Protein AF-A0A4Q7CK26-F1 (afdb_monomer_lite)

Radius of gyration: 14.32 Å; chains: 1; bounding box: 31×30×45 Å

Secondary structure (DSSP, 8-state):
--------SHHHHHHHHHHHHHHHH----SSS-HHHHHHHHHHHS-HHHHHHHHHHHHHT-SEEE--HHHHTT-SSGGGSTTEEEEETTEEEE-HHHHHHHHHHTSSS---

Structure (mmCIF, N/CA/C/O backbone):
data_AF-A0A4Q7CK26-F1
#
_entry.id   AF-A0A4Q7CK26-F1
#
loop_
_atom_si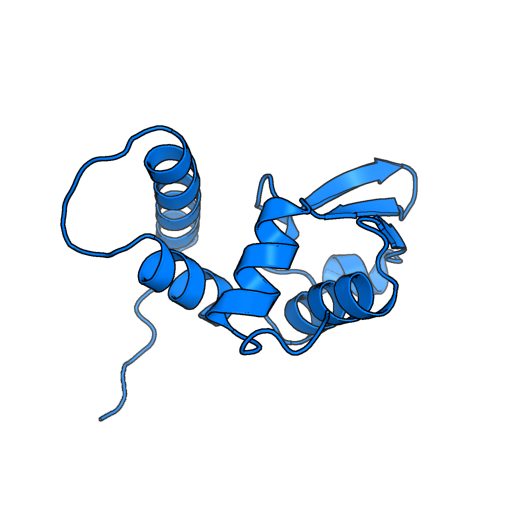te.group_PDB
_atom_site.id
_atom_site.type_symbol
_atom_site.label_atom_id
_atom_site.label_alt_id
_atom_site.label_comp_id
_atom_site.label_asym_id
_atom_site.label_entity_id
_atom_site.label_seq_id
_atom_site.pdbx_PDB_ins_code
_atom_site.Cartn_x
_atom_site.Cartn_y
_atom_site.Cartn_z
_atom_site.occupancy
_atom_site.B_iso_or_equiv
_atom_site.auth_seq_id
_atom_site.auth_comp_id
_atom_site.auth_asym_id
_atom_site.auth_atom_id
_atom_site.pdbx_PDB_model_num
ATOM 1 N N . MET A 1 1 ? 2.644 -1.343 28.785 1.00 31.78 1 MET A N 1
ATOM 2 C CA . MET A 1 1 ? 1.283 -1.684 28.311 1.00 31.78 1 MET A CA 1
ATOM 3 C C . MET A 1 1 ? 1.404 -2.323 26.936 1.00 31.78 1 MET A C 1
ATOM 5 O O . MET A 1 1 ? 1.630 -1.615 25.965 1.00 31.78 1 MET A O 1
ATOM 9 N N . ASN A 1 2 ? 1.320 -3.654 26.866 1.00 34.09 2 ASN A N 1
ATOM 10 C CA . ASN A 1 2 ? 1.314 -4.405 25.609 1.00 34.09 2 ASN A CA 1
ATOM 11 C C . ASN A 1 2 ? -0.073 -4.292 24.969 1.00 34.09 2 ASN A C 1
ATOM 13 O O . ASN A 1 2 ? -1.014 -4.937 25.431 1.00 34.09 2 ASN A O 1
ATOM 17 N N . LYS A 1 3 ? -0.218 -3.478 23.918 1.00 36.81 3 LYS A N 1
ATOM 18 C CA . LYS A 1 3 ? -1.395 -3.546 23.043 1.00 36.81 3 LYS A CA 1
ATOM 19 C C . LYS A 1 3 ? -1.229 -4.766 22.137 1.00 36.81 3 LYS A C 1
ATOM 21 O O . LYS A 1 3 ? -0.619 -4.695 21.080 1.00 36.81 3 LYS A O 1
ATOM 26 N N . SER A 1 4 ? -1.701 -5.899 22.647 1.00 40.69 4 SER A N 1
ATOM 27 C CA . SER A 1 4 ? -1.812 -7.175 21.945 1.00 40.69 4 SER A CA 1
ATOM 28 C C . SER A 1 4 ? -2.575 -7.005 20.627 1.00 40.69 4 SER A C 1
ATOM 30 O O . SER A 1 4 ? -3.672 -6.445 20.615 1.00 40.69 4 SER A O 1
ATOM 32 N N . ASN A 1 5 ? -1.975 -7.500 19.543 1.00 47.72 5 ASN A N 1
ATOM 33 C CA . ASN A 1 5 ? -2.541 -7.617 18.201 1.00 47.72 5 ASN A CA 1
ATOM 34 C C . ASN A 1 5 ? -3.964 -8.191 18.243 1.00 47.72 5 ASN A C 1
ATOM 36 O O . ASN A 1 5 ? -4.160 -9.358 18.585 1.00 47.72 5 ASN A O 1
ATOM 40 N N . HIS A 1 6 ? -4.954 -7.380 17.868 1.00 43.72 6 HIS A N 1
ATOM 41 C CA . HIS A 1 6 ? -6.366 -7.768 17.895 1.00 43.72 6 HIS A CA 1
ATOM 42 C C . HIS A 1 6 ? -6.988 -7.915 16.498 1.00 43.72 6 HIS A C 1
ATOM 44 O O . HIS A 1 6 ? -8.158 -7.614 16.306 1.00 43.72 6 HIS A O 1
ATOM 50 N N . PHE A 1 7 ? -6.229 -8.443 15.537 1.00 50.19 7 PHE A N 1
ATOM 51 C CA . PHE A 1 7 ? -6.770 -8.943 14.270 1.00 50.19 7 PHE A CA 1
ATOM 52 C C . PHE A 1 7 ? -6.481 -10.443 14.215 1.00 50.19 7 PHE A C 1
ATOM 54 O O . PHE A 1 7 ? -5.344 -10.857 13.999 1.00 50.19 7 PHE A O 1
ATOM 61 N N . LYS A 1 8 ? -7.488 -11.263 14.541 1.00 51.19 8 LYS A N 1
ATOM 62 C CA . LYS A 1 8 ? -7.341 -12.721 14.700 1.00 51.19 8 LYS A CA 1
ATOM 63 C C . LYS A 1 8 ? -7.730 -13.487 13.431 1.00 51.19 8 LYS A C 1
ATOM 65 O O . LYS A 1 8 ? -7.579 -14.705 13.396 1.00 51.19 8 LYS A O 1
ATOM 70 N N . SER A 1 9 ? -8.230 -12.806 12.397 1.00 56.03 9 SER A N 1
ATOM 71 C CA . SER A 1 9 ? -8.757 -13.452 11.196 1.00 56.03 9 SER A CA 1
ATOM 72 C C . SER A 1 9 ? -8.673 -12.577 9.936 1.00 56.03 9 SER A C 1
ATOM 74 O O . SER A 1 9 ? -8.720 -11.349 10.006 1.00 56.03 9 SER A O 1
ATOM 76 N N . LYS A 1 10 ? -8.631 -13.217 8.757 1.00 57.34 10 LYS A N 1
ATOM 77 C CA . LYS A 1 10 ? -8.763 -12.557 7.441 1.00 57.34 10 LYS A CA 1
ATOM 78 C C . LYS A 1 10 ? -10.056 -11.730 7.329 1.00 57.34 10 LYS A C 1
ATOM 80 O O . LYS A 1 10 ? -10.078 -10.703 6.660 1.00 57.34 10 LYS A O 1
ATOM 85 N N . SER A 1 11 ? 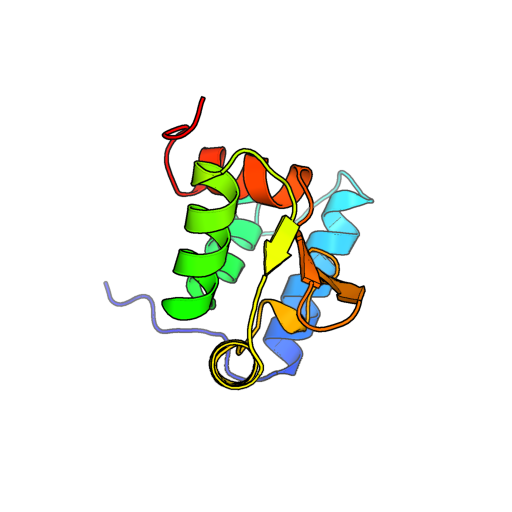-11.122 -12.141 8.017 1.00 57.59 11 SER A N 1
ATOM 86 C CA . SER A 1 11 ? -12.373 -11.381 8.105 1.00 57.59 11 SER A CA 1
ATOM 87 C C . SER A 1 11 ? -12.223 -10.043 8.828 1.00 57.59 11 SER A C 1
ATOM 89 O O . SER A 1 11 ? -12.871 -9.083 8.424 1.00 57.59 11 SER A O 1
ATOM 91 N N . ASP A 1 12 ? -11.356 -9.940 9.839 1.00 63.44 12 ASP A N 1
ATOM 92 C CA . ASP A 1 12 ? -11.140 -8.677 10.558 1.00 63.44 12 ASP A CA 1
ATOM 93 C C . ASP A 1 12 ? -10.412 -7.658 9.667 1.00 63.44 12 ASP A C 1
ATOM 95 O O . ASP A 1 12 ? -10.754 -6.477 9.663 1.00 63.44 12 ASP A O 1
ATOM 99 N N . LEU A 1 13 ? -9.464 -8.131 8.850 1.00 64.81 13 LEU A N 1
ATOM 100 C CA . LEU A 1 13 ? -8.781 -7.325 7.837 1.00 64.81 13 LEU A CA 1
ATOM 101 C C . LEU A 1 13 ? -9.742 -6.861 6.738 1.00 64.81 13 LEU A C 1
ATOM 103 O O . LEU A 1 13 ? -9.775 -5.679 6.416 1.00 64.81 13 LEU A O 1
ATOM 107 N N . LEU A 1 14 ? -10.553 -7.765 6.182 1.00 66.44 14 LEU A N 1
ATOM 108 C CA . LEU A 1 14 ? -11.540 -7.401 5.162 1.00 66.44 14 LEU A CA 1
ATOM 109 C C . LE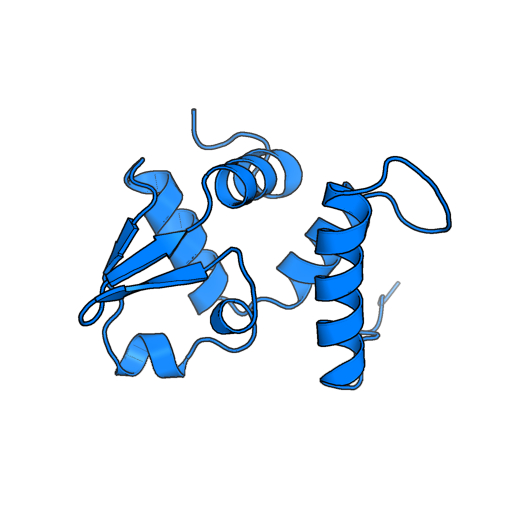U A 1 14 ? -12.580 -6.415 5.709 1.00 66.44 14 LEU A C 1
ATOM 111 O O . LEU A 1 14 ? -13.009 -5.516 4.991 1.00 66.44 14 LEU A O 1
ATOM 115 N N . ASN A 1 15 ? -12.965 -6.545 6.982 1.00 67.75 15 ASN A N 1
ATOM 116 C CA . ASN A 1 15 ? -13.827 -5.574 7.652 1.00 67.75 15 ASN A CA 1
ATOM 117 C C . ASN A 1 15 ? -13.131 -4.221 7.838 1.00 67.75 15 ASN A C 1
ATOM 119 O O . ASN A 1 15 ? -13.768 -3.194 7.624 1.00 67.75 15 ASN A O 1
ATOM 123 N N . LEU A 1 16 ? -11.841 -4.202 8.184 1.00 69.19 16 LEU A N 1
ATOM 124 C CA . LEU A 1 16 ? -11.053 -2.972 8.284 1.00 69.19 16 LEU A CA 1
ATOM 125 C C . LEU A 1 16 ? -10.931 -2.266 6.924 1.00 69.19 16 LEU A C 1
ATOM 127 O O . LEU A 1 16 ? -11.171 -1.064 6.842 1.00 69.19 16 LEU A O 1
ATOM 131 N N . ILE A 1 17 ? -10.622 -3.013 5.859 1.00 69.81 17 ILE A N 1
ATOM 132 C CA . ILE A 1 17 ? -10.545 -2.499 4.483 1.00 69.81 17 ILE A CA 1
ATOM 133 C C . ILE A 1 17 ? -11.903 -1.917 4.071 1.00 69.81 17 ILE A C 1
ATOM 135 O O . ILE A 1 17 ? -11.985 -0.747 3.710 1.00 69.81 17 ILE A O 1
ATOM 139 N N . LYS A 1 18 ? -12.996 -2.668 4.269 1.00 69.31 18 LYS A N 1
ATOM 140 C CA . LYS A 1 18 ? -14.357 -2.171 4.014 1.00 69.31 18 LYS A CA 1
ATOM 141 C C . LYS A 1 18 ? -14.694 -0.919 4.816 1.00 69.31 18 LYS A C 1
ATOM 143 O O . LYS A 1 18 ? -15.369 -0.041 4.296 1.00 69.31 18 LYS A O 1
ATOM 148 N N . GLN A 1 19 ? -14.262 -0.817 6.073 1.00 66.31 19 GLN A N 1
ATOM 149 C CA . GLN A 1 19 ? -14.484 0.381 6.886 1.00 66.31 19 GLN A CA 1
ATOM 150 C C . GLN A 1 19 ? -13.687 1.583 6.369 1.00 66.31 19 GLN A C 1
ATOM 152 O O . GLN A 1 19 ? -14.210 2.696 6.396 1.00 66.31 19 GLN A O 1
ATOM 157 N N . LEU A 1 20 ? -12.464 1.380 5.870 1.00 70.06 20 LEU A N 1
ATOM 158 C CA . LEU A 1 20 ? -11.689 2.431 5.206 1.00 70.06 20 LEU A CA 1
ATOM 159 C C . LEU A 1 20 ? -12.397 2.917 3.935 1.00 70.06 20 LEU A C 1
ATOM 161 O O . LEU A 1 20 ? -12.540 4.126 3.750 1.00 70.06 20 LEU A O 1
ATOM 165 N N . ASP A 1 21 ? -12.913 2.000 3.118 1.00 67.62 21 ASP A N 1
ATOM 166 C CA . ASP A 1 21 ? -13.628 2.340 1.882 1.00 67.62 21 ASP A CA 1
ATOM 167 C C . ASP A 1 21 ? -14.993 2.990 2.158 1.00 67.62 21 ASP A C 1
ATOM 169 O O . ASP A 1 21 ? -15.358 3.987 1.531 1.00 67.62 21 ASP A O 1
ATOM 173 N N . HIS A 1 22 ? -15.730 2.507 3.162 1.00 59.97 22 HIS A N 1
ATOM 174 C CA . HIS A 1 22 ? -16.990 3.116 3.584 1.00 59.97 22 HIS A CA 1
ATOM 175 C C . HIS A 1 22 ? -16.783 4.507 4.185 1.00 59.97 22 HIS A C 1
ATOM 177 O O . HIS A 1 22 ? -17.516 5.420 3.811 1.00 59.97 22 HIS A O 1
ATOM 183 N N . LYS A 1 23 ? -15.786 4.719 5.056 1.00 57.53 23 LYS A N 1
ATOM 184 C CA . LYS A 1 23 ? -15.496 6.055 5.616 1.00 57.53 23 LYS A CA 1
ATOM 185 C C . LYS A 1 23 ? -14.928 7.027 4.590 1.00 57.53 23 LYS A C 1
ATOM 187 O O . LYS A 1 23 ? -15.121 8.229 4.736 1.00 57.53 23 LYS A O 1
ATOM 192 N N . LYS A 1 24 ? -14.291 6.529 3.528 1.00 57.03 24 LYS A N 1
ATOM 193 C CA . LYS A 1 24 ? -13.970 7.336 2.345 1.00 57.03 24 LYS A CA 1
ATOM 194 C C . LYS A 1 24 ? -15.242 7.846 1.646 1.00 57.03 24 LYS A C 1
ATOM 196 O O . LYS A 1 24 ? -15.218 8.938 1.091 1.00 57.03 24 LYS A O 1
ATOM 201 N N . SER A 1 25 ? -16.341 7.082 1.689 1.00 51.88 25 SER A N 1
ATOM 202 C CA . SER A 1 25 ? -17.629 7.429 1.057 1.00 51.88 25 SER A CA 1
ATOM 203 C C . SER A 1 25 ? -18.617 8.184 1.962 1.00 51.88 25 SER A C 1
ATOM 205 O O . SER A 1 25 ? -19.489 8.890 1.462 1.00 51.88 25 SER A O 1
ATOM 207 N N . LEU A 1 26 ? -18.488 8.055 3.286 1.00 44.16 26 LEU A N 1
ATOM 208 C CA . LEU A 1 26 ? -19.408 8.604 4.281 1.00 44.16 26 LEU A CA 1
ATOM 209 C C . LEU A 1 26 ? -18.624 9.328 5.379 1.00 44.16 26 LEU A C 1
ATOM 211 O O . LEU A 1 26 ? -17.990 8.711 6.236 1.00 44.16 26 LEU A O 1
ATOM 215 N N . HIS A 1 27 ? -18.744 10.655 5.410 1.00 48.19 27 HIS A N 1
ATOM 216 C CA . HIS A 1 27 ? -18.552 11.411 6.642 1.00 48.19 27 HIS A CA 1
ATOM 217 C C . HIS A 1 27 ? -19.679 11.014 7.611 1.00 48.19 27 HIS A C 1
ATOM 219 O O . HIS A 1 27 ? -20.712 11.654 7.522 1.00 48.19 27 HIS A O 1
ATOM 225 N N . ILE A 1 28 ? -19.543 9.974 8.460 1.00 43.12 28 ILE A N 1
ATOM 226 C CA . ILE A 1 28 ? -20.235 9.815 9.775 1.00 43.12 28 ILE A CA 1
ATOM 227 C C . ILE A 1 28 ? -19.815 8.511 10.532 1.00 43.12 28 ILE A C 1
ATOM 229 O O . ILE A 1 28 ? -19.759 7.440 9.939 1.00 43.12 28 ILE A O 1
ATOM 233 N N . SER A 1 29 ? -19.485 8.707 11.830 1.00 46.25 29 SER A N 1
ATOM 234 C CA . SER A 1 29 ? -19.515 7.931 13.120 1.00 46.25 29 SER A CA 1
ATOM 235 C C . SER A 1 29 ? -19.566 6.370 13.184 1.00 46.25 29 SER A C 1
ATOM 237 O O . SER A 1 29 ? -20.032 5.728 12.259 1.00 46.25 29 SER A O 1
ATOM 239 N N . GLU A 1 30 ? -19.074 5.617 14.195 1.00 54.12 30 GLU A N 1
ATOM 240 C CA . GLU A 1 30 ? -18.576 5.824 15.581 1.00 54.12 30 GLU A CA 1
ATOM 241 C C . GLU A 1 30 ? -17.376 4.877 15.897 1.00 54.12 30 GLU A C 1
ATOM 243 O O . GLU A 1 30 ? -17.140 3.890 15.202 1.00 54.12 30 GLU A O 1
ATOM 248 N N . ASN A 1 31 ? -16.625 5.203 16.958 1.00 59.56 31 ASN A N 1
ATOM 249 C CA . ASN A 1 31 ? -15.495 4.517 17.628 1.00 59.56 31 ASN A CA 1
ATOM 250 C C . ASN A 1 31 ? -14.039 4.714 17.156 1.00 59.56 31 ASN A C 1
ATOM 252 O O . ASN A 1 31 ? -13.181 4.794 18.030 1.00 59.56 31 ASN A O 1
ATOM 256 N N . LEU A 1 32 ? -13.710 4.857 15.867 1.00 64.56 32 LEU A N 1
ATOM 257 C CA . LEU A 1 32 ? -12.327 5.178 15.439 1.00 64.56 32 LEU A CA 1
ATOM 258 C C . LEU A 1 32 ? -12.305 6.169 14.270 1.00 64.56 32 LEU A C 1
ATOM 260 O O . LEU A 1 32 ? -13.066 6.030 13.308 1.00 64.56 32 LEU A O 1
ATOM 264 N N . SER A 1 33 ? -11.441 7.177 14.338 1.00 82.06 33 SER A N 1
ATOM 265 C CA . SER A 1 33 ? -11.183 8.123 13.248 1.00 82.06 33 SER A CA 1
ATOM 266 C C . SER A 1 33 ? -10.562 7.422 12.034 1.00 82.06 33 SER A C 1
ATOM 268 O O . SER A 1 33 ? -9.959 6.355 12.150 1.00 82.06 33 SER A O 1
ATOM 270 N N . PHE A 1 34 ? -10.675 8.033 10.848 1.00 82.31 34 PHE A N 1
ATOM 271 C CA . PHE A 1 34 ? -10.009 7.524 9.641 1.00 82.31 34 PHE A CA 1
ATOM 272 C C . PHE A 1 34 ? -8.502 7.333 9.863 1.00 82.31 34 PHE A C 1
ATOM 274 O O . PHE A 1 34 ? -7.956 6.299 9.491 1.00 82.31 34 PHE A O 1
ATOM 281 N N . LYS A 1 35 ? -7.851 8.289 10.541 1.00 85.50 35 LYS A N 1
ATOM 282 C CA . LYS A 1 35 ? -6.430 8.218 10.901 1.00 85.50 35 LYS A CA 1
ATOM 283 C C . LYS A 1 35 ? -6.113 6.968 11.722 1.00 85.50 35 LYS A C 1
ATOM 285 O O . LYS A 1 35 ? -5.140 6.287 11.425 1.00 85.50 35 LYS A O 1
ATOM 290 N N . GLU A 1 36 ? -6.921 6.652 12.729 1.00 84.75 36 GLU A N 1
ATOM 291 C CA . GLU A 1 36 ? -6.687 5.479 13.579 1.00 84.75 36 GLU A CA 1
ATOM 292 C C . GLU A 1 36 ? -6.883 4.167 12.815 1.00 84.75 36 GLU A C 1
ATOM 294 O O . GLU A 1 36 ? -6.072 3.256 12.961 1.00 84.75 36 GLU A O 1
ATOM 299 N N . LEU A 1 37 ? -7.909 4.078 11.963 1.00 83.19 37 LEU A N 1
ATOM 300 C CA . LEU A 1 37 ? -8.122 2.907 11.104 1.00 83.19 37 LEU A CA 1
ATOM 301 C C . LEU A 1 37 ? -6.981 2.740 10.094 1.00 83.19 37 LEU A C 1
ATOM 303 O O . LEU A 1 37 ? -6.497 1.631 9.880 1.00 83.19 37 LEU A O 1
ATOM 307 N N . PHE A 1 38 ? -6.509 3.846 9.517 1.00 87.38 38 PHE A N 1
ATOM 308 C CA . PHE A 1 38 ? -5.372 3.852 8.606 1.00 87.38 38 PHE A CA 1
ATOM 309 C C . PHE A 1 38 ? -4.099 3.384 9.319 1.00 87.38 38 PHE A C 1
ATOM 311 O O . PHE A 1 38 ? -3.415 2.489 8.836 1.00 87.38 38 PHE A O 1
ATOM 318 N N . GLN A 1 39 ? -3.809 3.914 10.509 1.00 89.25 39 GLN A N 1
ATOM 319 C CA . GLN A 1 39 ? -2.660 3.493 11.315 1.00 89.25 39 GLN A CA 1
ATOM 320 C C . GLN A 1 39 ? -2.741 2.017 11.724 1.00 89.25 39 GLN A C 1
ATOM 322 O O . GLN A 1 39 ? -1.718 1.334 11.717 1.00 89.25 39 GLN A O 1
ATOM 327 N N . GLN A 1 40 ? -3.935 1.500 12.031 1.00 87.62 40 GLN A N 1
ATOM 328 C CA . GLN A 1 40 ? -4.129 0.069 12.280 1.00 87.62 40 GLN A CA 1
ATOM 329 C C . GLN A 1 40 ? -3.831 -0.765 11.036 1.00 87.62 40 GLN A C 1
ATOM 331 O O . GLN A 1 40 ? -3.101 -1.744 11.141 1.00 87.62 40 GLN A O 1
ATOM 336 N N . PHE A 1 41 ? -4.319 -0.352 9.864 1.00 88.62 41 PHE A N 1
ATOM 337 C CA . PHE A 1 41 ? -4.011 -1.024 8.604 1.00 88.62 41 PHE A CA 1
ATOM 338 C C . PHE A 1 41 ? -2.502 -1.034 8.316 1.00 88.62 41 PHE A C 1
ATOM 340 O O . PHE A 1 41 ? -1.939 -2.090 8.040 1.00 88.62 41 PHE A O 1
ATOM 347 N N . ILE A 1 42 ? -1.816 0.104 8.468 1.00 92.50 42 ILE A N 1
ATOM 348 C CA . ILE A 1 42 ? -0.355 0.175 8.299 1.00 92.50 42 ILE A CA 1
ATOM 349 C C . ILE A 1 42 ? 0.386 -0.694 9.323 1.00 92.50 42 ILE A C 1
ATOM 351 O O . ILE A 1 42 ? 1.419 -1.279 8.998 1.00 92.50 42 ILE A O 1
ATOM 355 N N . GLY A 1 43 ? -0.150 -0.828 10.538 1.00 89.44 43 GLY A N 1
ATOM 356 C CA . GLY A 1 43 ? 0.372 -1.739 11.556 1.00 89.44 43 GLY A CA 1
ATOM 357 C C . GLY A 1 43 ? 0.283 -3.221 11.176 1.00 89.44 43 GLY A C 1
ATOM 358 O O . GLY A 1 43 ? 1.049 -4.017 11.714 1.00 89.44 43 GLY A O 1
ATOM 359 N N . LEU A 1 44 ? -0.609 -3.590 10.251 1.00 88.31 44 LEU A N 1
ATOM 360 C CA . LEU A 1 44 ? -0.716 -4.953 9.722 1.00 88.31 44 LEU A CA 1
ATOM 361 C C . LEU A 1 44 ? 0.273 -5.214 8.587 1.00 88.31 44 LEU A C 1
ATOM 363 O O . LEU A 1 44 ? 0.709 -6.351 8.424 1.00 88.31 44 LEU A O 1
ATOM 367 N N . LEU A 1 45 ? 0.637 -4.185 7.815 1.00 91.12 45 LEU A N 1
ATOM 368 C CA . LEU A 1 45 ? 1.571 -4.336 6.704 1.00 91.12 45 LEU A CA 1
ATOM 369 C C . LEU A 1 45 ? 2.920 -4.875 7.182 1.00 91.12 45 LEU A C 1
ATOM 371 O O . LEU A 1 45 ? 3.479 -4.429 8.191 1.00 91.12 45 LEU A O 1
ATOM 375 N N . ASN A 1 46 ? 3.471 -5.804 6.412 1.00 91.88 46 ASN A N 1
ATOM 376 C CA . ASN A 1 46 ? 4.814 -6.299 6.649 1.00 91.88 46 ASN A CA 1
ATOM 377 C C . ASN A 1 46 ? 5.874 -5.295 6.153 1.00 91.88 46 ASN A C 1
ATOM 379 O O . ASN A 1 46 ? 5.583 -4.311 5.468 1.00 91.88 46 ASN A O 1
ATOM 383 N N . GLU A 1 47 ? 7.137 -5.542 6.497 1.00 92.12 47 GLU A N 1
ATOM 384 C CA . GLU A 1 47 ? 8.233 -4.624 6.160 1.00 92.12 47 GLU A CA 1
ATOM 385 C C . GLU A 1 47 ? 8.482 -4.501 4.648 1.00 92.12 47 GLU A C 1
ATOM 387 O O . GLU A 1 47 ? 8.886 -3.439 4.174 1.00 92.12 47 GLU A O 1
ATOM 392 N N . HIS A 1 48 ? 8.198 -5.545 3.864 1.00 91.50 48 HIS A N 1
ATOM 393 C CA . HIS A 1 48 ? 8.316 -5.480 2.405 1.00 91.50 48 HIS A CA 1
ATOM 394 C C . HIS A 1 48 ? 7.262 -4.545 1.805 1.00 91.50 48 HIS A C 1
ATOM 396 O O . HIS A 1 48 ? 7.580 -3.728 0.943 1.00 91.50 48 HIS A O 1
ATOM 402 N N . GLU A 1 49 ? 6.029 -4.617 2.301 1.00 94.19 49 GLU A N 1
ATOM 403 C CA . GLU A 1 49 ? 4.922 -3.759 1.876 1.00 94.19 49 GLU A CA 1
ATOM 404 C C . GLU A 1 49 ? 5.190 -2.292 2.202 1.00 94.19 49 GLU A C 1
ATOM 406 O O . GLU A 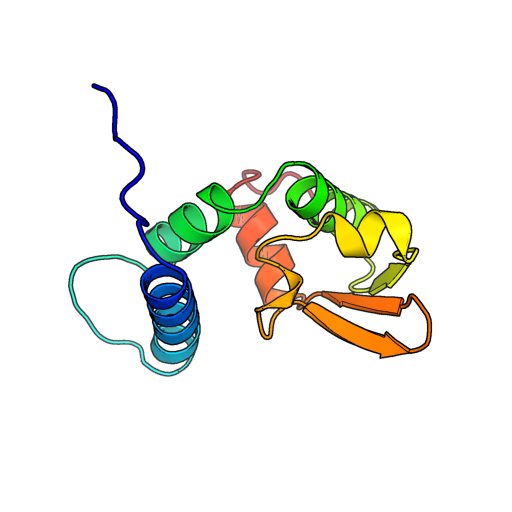1 49 ? 5.061 -1.437 1.326 1.00 94.19 49 GLU A O 1
ATOM 411 N N . LYS A 1 50 ? 5.648 -1.996 3.423 1.00 94.94 50 LYS A N 1
ATOM 412 C CA . LYS A 1 50 ? 6.043 -0.631 3.809 1.00 94.94 50 LYS A CA 1
ATOM 413 C C . LYS A 1 50 ? 7.182 -0.111 2.938 1.00 94.94 50 LYS A C 1
ATOM 415 O O . LYS A 1 50 ? 7.115 1.011 2.443 1.00 94.94 50 LYS A O 1
ATOM 420 N N . ARG A 1 51 ? 8.190 -0.947 2.664 1.00 92.88 51 ARG A N 1
ATOM 421 C CA . ARG A 1 51 ? 9.312 -0.577 1.792 1.00 92.88 51 ARG A CA 1
ATOM 422 C C . ARG A 1 51 ? 8.861 -0.2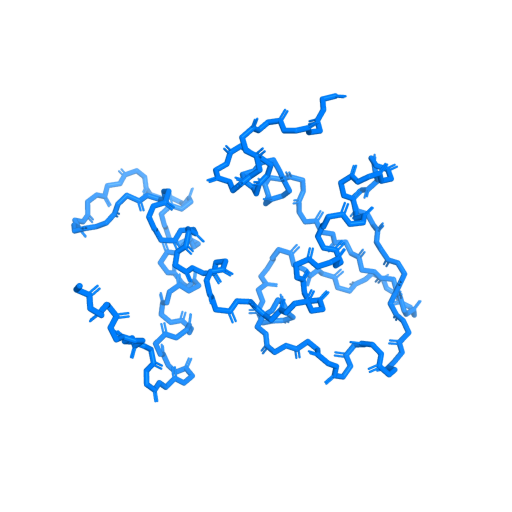45 0.373 1.00 92.88 51 ARG A C 1
ATOM 424 O O . ARG A 1 51 ? 9.385 0.699 -0.206 1.00 92.88 51 ARG A O 1
ATOM 431 N N . ILE A 1 52 ? 7.896 -0.976 -0.179 1.00 93.25 52 ILE A N 1
ATOM 432 C CA . ILE A 1 52 ? 7.313 -0.672 -1.494 1.00 93.25 52 ILE A CA 1
ATOM 433 C C . ILE A 1 52 ? 6.627 0.697 -1.487 1.00 93.25 52 ILE A C 1
ATOM 435 O O . ILE A 1 52 ? 6.832 1.490 -2.406 1.00 93.25 52 ILE A O 1
ATOM 439 N N . ILE A 1 53 ? 5.847 0.996 -0.446 1.00 94.62 53 ILE A N 1
ATOM 440 C CA . ILE A 1 53 ? 5.157 2.284 -0.297 1.00 94.62 53 ILE A CA 1
ATOM 441 C C . ILE A 1 53 ? 6.177 3.426 -0.221 1.00 94.62 53 ILE A C 1
ATOM 443 O O . ILE A 1 53 ? 6.076 4.404 -0.961 1.00 94.62 53 ILE A O 1
ATOM 447 N N . GLU A 1 54 ? 7.203 3.276 0.614 1.00 94.38 54 GLU A N 1
ATOM 448 C CA . GLU A 1 54 ? 8.258 4.278 0.783 1.00 94.38 54 GLU A CA 1
ATOM 449 C C . GLU A 1 54 ? 9.123 4.449 -0.469 1.00 94.38 54 GLU A C 1
ATOM 451 O O . GLU A 1 54 ? 9.475 5.572 -0.819 1.00 94.38 54 GLU A O 1
ATOM 456 N N . GLN A 1 55 ? 9.427 3.369 -1.194 1.00 91.81 55 GLN A N 1
ATOM 457 C CA . GLN A 1 55 ? 10.099 3.453 -2.494 1.00 91.81 55 GLN A CA 1
ATOM 458 C C . GLN A 1 55 ? 9.254 4.206 -3.521 1.00 91.81 55 GLN A C 1
ATOM 460 O O . GLN A 1 55 ? 9.782 5.019 -4.274 1.00 91.81 55 GLN A O 1
ATOM 465 N N . THR A 1 56 ? 7.943 3.976 -3.525 1.00 92.94 56 THR A N 1
ATOM 466 C CA . THR A 1 56 ? 7.019 4.679 -4.422 1.00 92.94 56 THR A CA 1
ATOM 467 C C . THR A 1 56 ? 7.024 6.181 -4.118 1.00 92.94 56 THR A C 1
ATOM 469 O O . THR A 1 56 ? 7.212 6.987 -5.029 1.00 92.94 56 THR A O 1
ATOM 472 N N . LEU A 1 57 ? 6.955 6.558 -2.833 1.00 93.56 57 LEU A N 1
ATOM 473 C CA . LEU A 1 57 ? 7.092 7.949 -2.377 1.00 93.56 57 LEU A CA 1
ATOM 474 C C . LEU A 1 57 ? 8.435 8.573 -2.785 1.00 93.56 57 LEU A C 1
ATOM 476 O O . LEU A 1 57 ? 8.453 9.673 -3.327 1.00 93.56 57 LEU A O 1
ATOM 480 N N . LEU A 1 58 ? 9.547 7.854 -2.601 1.00 92.25 58 LEU A N 1
ATOM 481 C CA . LEU A 1 58 ? 10.889 8.313 -2.984 1.00 92.25 58 LEU A CA 1
ATOM 482 C C . LEU A 1 58 ? 11.010 8.632 -4.477 1.00 92.25 58 LEU A C 1
ATOM 484 O O . LEU A 1 58 ? 11.724 9.557 -4.855 1.00 92.25 58 LEU A O 1
ATOM 488 N N . THR A 1 59 ? 10.343 7.856 -5.331 1.00 89.06 59 THR A N 1
ATOM 489 C CA . THR A 1 59 ? 10.389 8.067 -6.786 1.00 89.06 59 THR A CA 1
ATOM 490 C C . THR A 1 59 ? 9.449 9.165 -7.277 1.00 89.06 59 THR A C 1
ATOM 492 O O . THR A 1 59 ? 9.545 9.550 -8.439 1.00 89.06 59 THR A O 1
ATOM 495 N N . ASN A 1 60 ? 8.539 9.654 -6.425 1.00 85.94 60 ASN A N 1
ATOM 496 C CA . ASN A 1 60 ? 7.457 10.578 -6.777 1.00 85.94 60 ASN A CA 1
ATOM 497 C C . ASN A 1 60 ? 6.616 10.124 -7.991 1.00 85.94 60 ASN A C 1
ATOM 499 O O . ASN A 1 60 ? 6.049 10.925 -8.734 1.00 85.94 60 ASN A O 1
ATOM 503 N N . LEU A 1 61 ? 6.548 8.812 -8.215 1.00 87.88 61 LEU A N 1
ATOM 504 C CA . LEU A 1 61 ? 5.739 8.187 -9.250 1.00 87.88 61 LEU A CA 1
ATOM 505 C C . LEU A 1 61 ? 4.754 7.253 -8.556 1.00 87.88 61 LEU A C 1
ATOM 507 O O . LEU A 1 61 ? 5.189 6.420 -7.767 1.00 87.88 61 LEU A O 1
ATOM 511 N N . PRO A 1 62 ? 3.447 7.297 -8.865 1.00 89.12 62 PRO A N 1
ATOM 512 C CA . PRO A 1 62 ? 2.463 6.413 -8.241 1.00 89.12 62 PRO A CA 1
ATOM 513 C C . PRO A 1 62 ? 2.503 4.997 -8.840 1.00 89.12 62 PRO A C 1
ATOM 515 O O . PRO A 1 62 ? 1.482 4.318 -8.931 1.00 89.12 62 PRO A O 1
ATOM 518 N N . PHE A 1 63 ? 3.672 4.554 -9.303 1.00 91.19 63 PHE A N 1
ATOM 519 C CA . PHE A 1 63 ? 3.870 3.270 -9.953 1.00 91.19 63 PHE A CA 1
ATOM 520 C C . PHE A 1 63 ? 5.111 2.593 -9.399 1.00 91.19 63 PHE A C 1
ATOM 522 O O . PHE A 1 63 ? 6.158 3.216 -9.246 1.00 91.19 63 PHE A O 1
ATOM 529 N N . VAL A 1 64 ? 5.010 1.286 -9.199 1.00 92.00 64 VAL A N 1
ATOM 530 C CA . VAL A 1 64 ? 6.122 0.453 -8.760 1.00 92.00 64 VAL A CA 1
ATOM 531 C C . VAL A 1 64 ? 6.245 -0.774 -9.654 1.00 92.00 64 VAL A C 1
ATOM 533 O O . VAL A 1 64 ? 5.253 -1.346 -10.121 1.00 92.00 64 VAL A O 1
ATOM 536 N N . LEU A 1 65 ? 7.492 -1.163 -9.912 1.00 91.88 65 LEU A N 1
ATOM 537 C CA . LEU A 1 65 ? 7.817 -2.431 -10.546 1.00 91.88 65 LEU A CA 1
ATOM 538 C C . LEU A 1 65 ? 8.107 -3.463 -9.458 1.00 91.88 65 LEU A C 1
ATOM 540 O O . LEU A 1 65 ? 9.035 -3.290 -8.672 1.00 91.88 65 LEU A O 1
ATOM 544 N N . ILE A 1 66 ? 7.313 -4.530 -9.413 1.00 90.19 66 ILE A N 1
ATOM 545 C CA . ILE A 1 66 ? 7.447 -5.605 -8.428 1.00 90.19 66 ILE A CA 1
ATOM 546 C C . ILE A 1 66 ? 7.565 -6.930 -9.162 1.00 90.19 66 ILE A C 1
ATOM 548 O O . ILE A 1 66 ? 6.634 -7.383 -9.832 1.00 90.19 66 ILE A O 1
ATOM 552 N N . GLU A 1 67 ? 8.722 -7.564 -9.020 1.00 88.56 67 GLU A N 1
ATOM 553 C CA . GLU A 1 67 ? 8.947 -8.905 -9.540 1.00 88.56 67 GLU A CA 1
ATOM 554 C C . GLU A 1 67 ? 8.194 -9.958 -8.726 1.00 88.56 67 GLU A C 1
ATOM 556 O O . GLU A 1 67 ? 7.904 -9.785 -7.542 1.00 88.56 67 GLU A O 1
ATOM 561 N N . ARG A 1 68 ? 7.910 -11.099 -9.359 1.00 85.56 68 ARG A N 1
ATOM 562 C CA . ARG A 1 68 ? 7.109 -12.178 -8.769 1.00 85.56 68 ARG A CA 1
ATOM 563 C C . ARG A 1 68 ? 7.589 -12.645 -7.380 1.00 85.56 68 ARG A C 1
ATOM 565 O O . ARG A 1 68 ? 6.716 -12.835 -6.537 1.00 85.56 68 ARG A O 1
ATOM 572 N N . PRO A 1 69 ? 8.901 -12.799 -7.098 1.00 87.50 69 PRO A N 1
ATOM 573 C CA . PRO A 1 69 ? 9.354 -13.193 -5.762 1.00 87.50 69 PRO A CA 1
ATOM 574 C C . PRO A 1 69 ? 9.001 -12.163 -4.683 1.00 87.50 69 PRO A C 1
ATOM 576 O O . PRO A 1 69 ? 8.577 -12.537 -3.597 1.00 87.50 69 PRO A O 1
ATOM 579 N N . LEU A 1 70 ? 9.120 -10.869 -4.996 1.00 86.00 70 LEU A N 1
ATOM 580 C CA . LEU A 1 70 ? 8.761 -9.784 -4.081 1.00 86.00 70 LEU A CA 1
ATOM 581 C C . LEU A 1 70 ? 7.237 -9.661 -3.936 1.00 86.00 70 LEU A C 1
ATOM 583 O O . LEU A 1 70 ? 6.737 -9.427 -2.843 1.00 86.00 70 LEU A O 1
ATOM 587 N N . PHE A 1 71 ? 6.482 -9.892 -5.013 1.00 87.06 71 PHE A N 1
ATOM 588 C CA . PHE A 1 71 ? 5.019 -9.917 -4.960 1.00 87.06 71 PHE A CA 1
ATOM 589 C C . PHE A 1 71 ? 4.491 -11.025 -4.035 1.00 87.06 71 PHE A C 1
ATOM 591 O O . PHE A 1 71 ? 3.542 -10.813 -3.290 1.00 87.06 71 PHE A O 1
ATOM 598 N N . GLN A 1 72 ? 5.131 -12.197 -4.035 1.00 87.19 72 GLN A N 1
ATOM 599 C CA . GLN A 1 72 ? 4.775 -13.310 -3.145 1.00 87.19 72 GLN A CA 1
ATOM 600 C C . GLN A 1 72 ? 5.024 -13.012 -1.659 1.00 87.19 72 GLN A C 1
ATOM 602 O O . GLN A 1 72 ? 4.524 -13.742 -0.808 1.00 87.19 72 GLN A O 1
ATOM 607 N N . GLN A 1 73 ? 5.783 -11.959 -1.347 1.00 88.62 73 GLN A N 1
ATOM 608 C CA . GLN A 1 73 ? 6.029 -11.509 0.021 1.00 88.62 73 GLN A CA 1
ATOM 609 C C . GLN A 1 73 ? 4.959 -10.527 0.516 1.00 88.62 73 GLN A C 1
ATOM 611 O O . GLN A 1 73 ? 4.992 -10.170 1.687 1.00 88.62 73 GLN A O 1
ATOM 616 N N . LEU A 1 74 ? 4.025 -10.073 -0.330 1.00 87.94 74 LEU A N 1
ATOM 617 C CA . LEU A 1 74 ? 2.950 -9.166 0.088 1.00 87.94 74 LEU A CA 1
ATOM 618 C C . LEU A 1 74 ? 1.846 -9.948 0.799 1.00 87.94 74 LEU A C 1
ATOM 620 O O . LEU A 1 74 ? 1.347 -10.941 0.273 1.00 87.94 74 LEU A O 1
ATOM 624 N N . THR A 1 75 ? 1.423 -9.468 1.964 1.00 87.19 75 THR A N 1
ATOM 625 C CA . THR A 1 75 ? 0.427 -10.141 2.806 1.00 87.19 75 THR A CA 1
ATOM 626 C C . THR A 1 75 ? -0.945 -9.473 2.719 1.00 87.19 75 THR A C 1
ATOM 628 O O . THR A 1 75 ? -1.951 -10.167 2.620 1.00 87.19 75 THR A O 1
ATOM 631 N N . HIS A 1 76 ? -1.001 -8.143 2.736 1.00 88.12 76 HIS A N 1
ATOM 632 C CA . HIS A 1 76 ? -2.224 -7.357 2.907 1.00 88.12 76 HIS A CA 1
ATOM 633 C C . HIS A 1 76 ? -2.385 -6.230 1.884 1.00 88.12 76 HIS A C 1
ATOM 635 O O . HIS A 1 76 ? -3.506 -5.924 1.491 1.00 88.12 76 HIS A O 1
ATOM 641 N N . LEU A 1 77 ? -1.294 -5.628 1.407 1.00 88.19 77 LEU A N 1
ATOM 642 C CA . LEU A 1 77 ? -1.320 -4.519 0.453 1.00 88.19 77 LEU A CA 1
ATOM 643 C C . LEU A 1 77 ? -2.032 -4.914 -0.848 1.00 88.19 77 LEU A C 1
ATOM 645 O O . LEU A 1 77 ? -2.830 -4.140 -1.371 1.00 88.19 77 LEU A O 1
ATOM 649 N N . HIS A 1 78 ? -1.799 -6.142 -1.322 1.00 87.06 78 HIS A N 1
ATOM 650 C CA . HIS A 1 78 ? -2.411 -6.680 -2.540 1.00 87.06 78 HIS A CA 1
ATOM 651 C C . HIS A 1 78 ? -3.907 -7.015 -2.399 1.00 87.06 78 HIS A C 1
ATOM 653 O O . HIS A 1 78 ? -4.549 -7.314 -3.402 1.00 87.06 78 HIS A O 1
ATOM 659 N N . GLU A 1 79 ? -4.460 -6.987 -1.181 1.00 85.19 79 GLU A N 1
ATOM 660 C CA . GLU A 1 79 ? -5.893 -7.187 -0.926 1.00 85.19 79 GLU A CA 1
ATOM 661 C C . GLU A 1 79 ? -6.677 -5.858 -0.915 1.00 85.19 79 GLU A C 1
ATOM 663 O O . GLU A 1 79 ? -7.878 -5.860 -0.653 1.00 85.19 79 GLU A O 1
ATOM 668 N N . THR A 1 80 ? -6.016 -4.725 -1.183 1.00 85.19 80 THR A N 1
ATOM 669 C CA . THR A 1 80 ? -6.630 -3.388 -1.147 1.00 85.19 80 THR A CA 1
ATOM 670 C C . THR A 1 80 ? -6.857 -2.791 -2.530 1.00 85.19 80 THR A C 1
ATOM 672 O O . THR A 1 80 ? -6.066 -2.998 -3.449 1.00 85.19 80 THR A O 1
ATOM 675 N N . ASP A 1 81 ? -7.842 -1.898 -2.630 1.00 85.31 81 ASP A N 1
ATOM 676 C CA . ASP A 1 81 ? -8.063 -1.062 -3.820 1.00 85.31 81 ASP A CA 1
ATOM 677 C C . ASP A 1 81 ? -7.013 0.056 -3.978 1.00 85.31 81 ASP A C 1
ATOM 679 O O . ASP A 1 81 ? -7.029 0.822 -4.945 1.00 85.31 81 ASP A O 1
ATOM 683 N N . TYR A 1 82 ? -6.072 0.171 -3.035 1.00 89.00 82 TYR A N 1
ATOM 684 C CA . TYR A 1 82 ? -4.957 1.109 -3.130 1.00 89.00 82 TYR A CA 1
ATOM 685 C C . TYR A 1 82 ? -3.808 0.581 -3.982 1.00 89.00 82 TYR A C 1
ATOM 687 O O . TYR A 1 82 ? -2.962 1.385 -4.372 1.00 89.00 82 TYR A O 1
ATOM 695 N N . PHE A 1 83 ? -3.773 -0.721 -4.276 1.00 91.44 83 PHE A N 1
ATOM 696 C CA . PHE A 1 83 ? -2.692 -1.382 -4.996 1.00 91.44 83 PHE A CA 1
ATOM 697 C C . PHE A 1 83 ? -3.240 -2.134 -6.216 1.00 91.44 83 PHE A C 1
ATOM 699 O O . PHE A 1 83 ? -3.757 -3.243 -6.109 1.00 91.44 83 PHE A O 1
ATOM 706 N N . ILE A 1 84 ? -3.134 -1.522 -7.397 1.00 91.00 84 ILE A N 1
ATOM 707 C CA . ILE A 1 84 ? -3.833 -1.977 -8.606 1.00 91.00 84 ILE A CA 1
ATOM 708 C C . ILE A 1 84 ? -2.824 -2.506 -9.635 1.00 91.00 84 ILE A C 1
ATOM 710 O O . ILE A 1 84 ? -1.906 -1.776 -10.017 1.00 91.00 84 ILE A O 1
ATOM 714 N N . PRO A 1 85 ? -2.972 -3.740 -10.148 1.00 91.12 85 PRO A N 1
ATOM 715 C CA . PRO A 1 85 ? -2.136 -4.229 -11.239 1.00 91.12 85 PRO A CA 1
ATOM 716 C C . PRO A 1 85 ? -2.443 -3.482 -12.546 1.00 91.12 85 PRO A C 1
ATOM 718 O O . PRO A 1 85 ? -3.593 -3.387 -12.964 1.00 91.12 85 PRO A O 1
ATOM 721 N N . LEU A 1 86 ? -1.404 -2.988 -13.225 1.00 89.94 86 LEU A N 1
ATOM 722 C CA . LEU A 1 86 ? -1.515 -2.315 -14.532 1.00 89.94 86 LEU A CA 1
ATOM 723 C C . LEU A 1 86 ? -0.960 -3.138 -15.697 1.00 89.94 86 LEU A C 1
ATOM 725 O O . LEU A 1 86 ? -1.154 -2.797 -16.861 1.00 89.94 86 LEU A O 1
ATOM 729 N N . GLY A 1 87 ? -0.200 -4.186 -15.399 1.00 84.69 87 GLY A N 1
ATOM 730 C CA . GLY A 1 87 ? 0.463 -5.007 -16.399 1.00 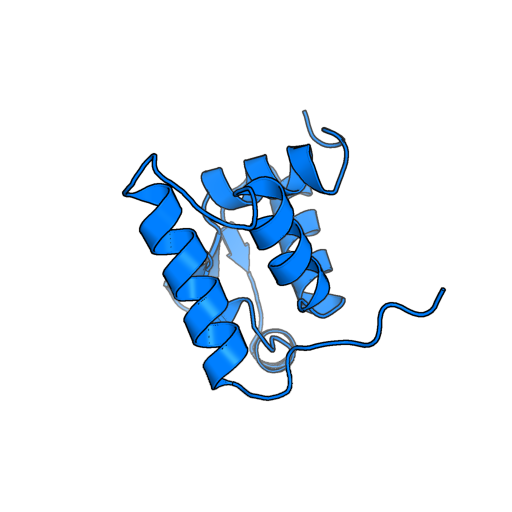84.69 87 GLY A CA 1
ATOM 731 C C . GLY A 1 87 ? 1.541 -5.872 -15.769 1.00 84.69 87 GLY A C 1
ATOM 732 O O . GLY A 1 87 ? 1.664 -5.949 -14.546 1.00 84.69 87 GLY A O 1
ATOM 733 N N . LYS A 1 88 ? 2.348 -6.526 -16.609 1.00 87.31 88 LYS A N 1
ATOM 734 C CA . LYS A 1 88 ? 3.402 -7.432 -16.142 1.00 87.31 88 LYS A CA 1
ATOM 735 C C . LYS A 1 88 ? 4.328 -6.712 -15.158 1.00 87.31 88 LYS A C 1
ATOM 737 O O . LYS A 1 88 ? 5.035 -5.784 -15.544 1.00 87.31 88 LYS A O 1
ATOM 742 N N . ASN A 1 89 ? 4.318 -7.175 -13.908 1.00 90.81 89 ASN A N 1
ATOM 743 C CA . ASN A 1 89 ? 5.131 -6.666 -12.803 1.00 90.81 89 ASN A CA 1
ATOM 744 C C . ASN A 1 89 ? 4.953 -5.168 -12.506 1.00 90.81 89 ASN A C 1
ATOM 746 O O . ASN A 1 89 ? 5.791 -4.601 -11.817 1.00 90.81 89 ASN A O 1
ATOM 750 N N . ARG A 1 90 ? 3.908 -4.508 -13.019 1.00 92.81 90 ARG A N 1
ATOM 751 C CA . ARG A 1 90 ? 3.682 -3.071 -12.832 1.00 92.81 90 ARG A CA 1
ATOM 752 C C . ARG A 1 90 ? 2.406 -2.851 -12.045 1.00 92.81 90 ARG A C 1
ATOM 754 O O . ARG A 1 90 ? 1.345 -3.327 -12.448 1.00 92.81 90 ARG A O 1
ATOM 761 N N . TYR A 1 91 ? 2.517 -2.069 -10.983 1.00 94.12 91 TYR A N 1
ATOM 762 C CA . TYR A 1 91 ? 1.416 -1.796 -10.076 1.00 94.12 91 TYR A CA 1
ATOM 763 C C . TYR A 1 91 ? 1.299 -0.298 -9.837 1.00 94.12 91 TYR A C 1
ATOM 765 O O . TYR A 1 91 ? 2.304 0.397 -9.707 1.00 94.12 91 TYR A O 1
ATOM 773 N N . PHE A 1 92 ? 0.067 0.187 -9.818 1.00 94.00 92 PHE A N 1
ATOM 774 C CA . PHE A 1 92 ? -0.288 1.527 -9.390 1.00 94.00 92 PHE A CA 1
ATOM 775 C C . PHE A 1 92 ? -0.538 1.527 -7.890 1.00 94.00 92 PHE A C 1
ATOM 777 O O . PHE A 1 92 ? -1.238 0.645 -7.389 1.00 94.00 92 PHE A O 1
ATOM 784 N N . ILE A 1 93 ? -0.014 2.535 -7.199 1.00 94.38 93 ILE A N 1
ATOM 785 C CA . ILE A 1 93 ? -0.375 2.809 -5.811 1.00 94.38 93 ILE A CA 1
ATOM 786 C C . ILE A 1 93 ? -1.135 4.126 -5.766 1.00 94.38 93 ILE A C 1
ATOM 788 O O . ILE A 1 93 ? -0.666 5.140 -6.278 1.00 94.38 93 ILE A O 1
ATOM 792 N N . SER A 1 94 ? -2.315 4.111 -5.150 1.00 93.06 94 SER A N 1
ATOM 793 C CA . SER A 1 94 ? -3.183 5.283 -5.057 1.00 93.06 94 SER A CA 1
ATOM 794 C C . SER A 1 94 ? -2.439 6.497 -4.468 1.00 93.06 94 SER A C 1
ATOM 796 O O . SER A 1 94 ? -1.985 6.424 -3.326 1.00 93.06 94 SER A O 1
ATOM 798 N N . PRO A 1 95 ? -2.377 7.648 -5.169 1.00 91.44 95 PRO A N 1
ATOM 799 C CA . PRO A 1 95 ? -1.775 8.871 -4.637 1.00 91.44 95 PRO A CA 1
ATOM 800 C C . PRO A 1 95 ? -2.408 9.320 -3.319 1.00 91.44 95 PRO A C 1
ATOM 802 O O . PRO A 1 95 ? -1.717 9.780 -2.420 1.00 91.44 95 PRO A O 1
ATOM 805 N N . TYR A 1 96 ? -3.720 9.125 -3.163 1.00 90.50 96 TYR A N 1
ATOM 806 C CA . TYR A 1 96 ? -4.419 9.408 -1.910 1.00 90.50 96 TYR A CA 1
ATOM 807 C C . TYR A 1 96 ? -3.879 8.560 -0.750 1.00 90.50 96 TYR A C 1
ATOM 809 O O . TYR A 1 96 ? -3.643 9.071 0.343 1.00 90.50 96 TYR A O 1
ATOM 817 N N . PHE A 1 97 ? -3.640 7.271 -0.996 1.00 92.88 97 PHE A N 1
ATOM 818 C CA . PHE A 1 97 ? -3.036 6.375 -0.015 1.00 92.88 97 PHE A CA 1
ATOM 819 C C . PHE A 1 97 ? -1.598 6.783 0.319 1.00 92.88 97 PHE A C 1
ATOM 821 O O . PHE A 1 97 ? -1.254 6.867 1.496 1.00 92.88 97 PHE A O 1
ATOM 828 N N . LEU A 1 98 ? -0.788 7.092 -0.698 1.00 94.62 98 LEU A N 1
ATOM 829 C CA . LEU A 1 98 ? 0.592 7.557 -0.528 1.00 94.62 98 LEU A CA 1
ATOM 830 C C . LEU A 1 98 ? 0.656 8.845 0.306 1.00 94.62 98 LEU A C 1
ATOM 832 O O . LEU A 1 98 ? 1.438 8.923 1.252 1.00 94.62 98 LEU A O 1
ATOM 836 N N . ASN A 1 99 ? -0.217 9.814 0.023 1.00 93.56 99 ASN A N 1
ATOM 837 C CA . ASN A 1 99 ? -0.301 11.073 0.765 1.00 93.56 99 ASN A CA 1
ATOM 838 C C . ASN A 1 99 ? -0.694 10.842 2.230 1.00 93.56 99 ASN A C 1
ATOM 840 O O . ASN A 1 99 ? -0.058 11.384 3.129 1.00 93.56 99 ASN A O 1
ATOM 844 N N . ASN A 1 100 ? -1.691 9.992 2.487 1.00 93.44 100 ASN A N 1
ATOM 845 C CA . ASN A 1 100 ? -2.084 9.633 3.851 1.00 93.44 100 ASN A CA 1
ATOM 846 C C . ASN A 1 100 ? -0.978 8.877 4.594 1.00 93.44 100 ASN A C 1
ATOM 848 O O . ASN A 1 100 ? -0.790 9.101 5.786 1.00 93.44 100 ASN A O 1
ATOM 852 N N . TYR A 1 101 ? -0.233 8.002 3.912 1.00 95.62 101 TYR A N 1
ATOM 853 C CA . TYR A 1 101 ? 0.919 7.325 4.504 1.00 95.62 101 TYR A CA 1
ATOM 854 C C . TYR A 1 101 ? 1.997 8.333 4.897 1.00 95.62 101 TYR A C 1
ATOM 856 O O . TYR A 1 101 ? 2.443 8.351 6.044 1.00 95.62 101 TYR A O 1
ATOM 864 N N . ASN A 1 102 ? 2.369 9.221 3.975 1.00 95.81 102 ASN A N 1
ATOM 865 C CA . ASN A 1 102 ? 3.360 10.255 4.239 1.00 95.81 102 ASN A CA 1
ATOM 866 C C . ASN A 1 102 ? 2.938 11.156 5.410 1.00 95.81 102 ASN A C 1
ATOM 868 O O . ASN A 1 102 ? 3.715 11.361 6.340 1.00 95.81 102 ASN A O 1
ATOM 872 N N . HIS A 1 103 ? 1.683 11.597 5.425 1.00 94.69 103 HIS A N 1
ATOM 873 C CA . HIS A 1 103 ? 1.166 12.491 6.453 1.00 94.69 103 HIS A CA 1
ATOM 874 C C . HIS A 1 103 ? 0.984 11.809 7.821 1.00 94.69 103 HIS A C 1
ATOM 876 O O . HIS A 1 103 ? 1.450 12.311 8.841 1.00 94.69 103 HIS A O 1
ATOM 882 N N . PHE A 1 104 ? 0.334 10.640 7.880 1.00 94.19 104 PHE A N 1
ATOM 883 C CA . PHE A 1 104 ? -0.027 10.000 9.153 1.00 94.19 104 PHE A CA 1
ATOM 884 C C . PHE A 1 104 ? 1.043 9.084 9.752 1.00 94.19 104 PHE A C 1
ATOM 886 O O . PHE A 1 104 ? 0.950 8.782 10.948 1.00 94.19 104 PHE A O 1
ATOM 893 N N . ILE A 1 105 ? 1.991 8.598 8.945 1.00 95.50 105 ILE A N 1
ATOM 894 C CA . ILE A 1 105 ? 3.008 7.617 9.358 1.00 95.50 105 ILE A CA 1
ATOM 895 C C . ILE A 1 105 ? 4.405 8.227 9.325 1.00 95.50 105 ILE A C 1
ATOM 897 O O . ILE A 1 105 ? 5.177 8.034 10.262 1.00 95.50 105 ILE A O 1
ATOM 901 N N . LEU A 1 106 ? 4.728 8.974 8.268 1.00 95.19 106 LEU A N 1
ATOM 902 C CA . LEU A 1 106 ? 6.072 9.520 8.067 1.00 95.19 106 LEU A CA 1
ATOM 903 C C . LEU A 1 106 ? 6.229 10.975 8.519 1.00 95.19 106 LEU A C 1
ATOM 905 O O . LEU A 1 106 ? 7.332 11.505 8.417 1.00 95.19 106 LEU A O 1
ATOM 909 N N . ASN A 1 107 ? 5.165 11.601 9.031 1.00 94.19 107 ASN A N 1
ATOM 910 C CA . ASN A 1 107 ? 5.137 13.012 9.427 1.00 94.19 107 ASN A CA 1
ATOM 911 C C . ASN A 1 107 ? 5.619 13.947 8.302 1.00 94.19 107 ASN A C 1
ATOM 913 O O . ASN A 1 107 ? 6.502 14.775 8.512 1.00 94.19 107 ASN A O 1
ATOM 917 N N . ASP A 1 108 ? 5.057 13.773 7.103 1.00 92.31 108 ASP A N 1
ATOM 918 C CA . ASP A 1 108 ? 5.302 14.613 5.923 1.00 92.31 108 ASP A CA 1
ATOM 919 C C . ASP A 1 108 ? 6.775 14.645 5.465 1.00 92.31 108 ASP A C 1
ATOM 921 O O . ASP A 1 108 ? 7.277 15.658 4.983 1.00 92.31 108 ASP A O 1
ATOM 925 N N . LYS A 1 109 ? 7.484 13.515 5.597 1.00 94.06 109 LYS A N 1
ATOM 926 C CA . LYS A 1 109 ? 8.904 13.369 5.224 1.00 94.06 109 LYS A CA 1
ATOM 927 C C . LYS A 1 109 ? 9.192 13.633 3.742 1.00 94.06 109 LYS A C 1
ATOM 929 O O . LYS A 1 109 ? 10.284 14.090 3.410 1.00 94.06 109 LYS A O 1
ATOM 934 N N . PHE A 1 110 ? 8.268 13.273 2.858 1.00 83.56 110 PHE A N 1
ATOM 935 C CA . PHE A 1 110 ? 8.421 13.429 1.413 1.00 83.56 110 PHE A CA 1
ATOM 936 C C . PHE A 1 110 ? 7.556 14.609 0.941 1.00 83.56 110 PHE A C 1
ATOM 938 O O . PHE A 1 110 ? 6.332 14.519 1.007 1.00 83.56 110 PHE A O 1
ATOM 945 N N . GLN A 1 111 ? 8.183 15.716 0.527 1.00 64.44 111 GLN A N 1
ATOM 946 C CA . GLN A 1 111 ? 7.543 16.931 -0.004 1.00 64.44 111 GLN A CA 1
ATOM 947 C C . GLN A 1 111 ? 8.061 17.240 -1.406 1.00 64.44 111 GLN A C 1
ATOM 949 O O . GLN A 1 111 ? 9.277 17.036 -1.629 1.00 64.44 111 GLN A O 1
#

Organism: NCBI:txid70255

pLDDT: mean 79.93, std 17.21, range [31.78, 95.81]

Sequence (111 aa):
MNKSNHFKSKSDLLNLIKQLDHKKSLHISENLSFKELFQQFIGLLNEHEKRIIEQTLLTNLPFVLIERPLFQQLTHLHETDYFIPLGKNRYFISPYFLNNYNHFILNDKFQ

Foldseek 3Di:
DDPPDDDPDPVSLVVLQVVLVVVVVDPDDDDDDNLRSLVSNVVPWDPLRVVQLVVCLVVVHQKDQADPVSVVVGDRPVVHPQWADPDHRMIGGHPVSSVSCCVSPVVVPRD